Protein AF-F7BW04-F1 (afdb_monomer_lite)

pLDDT: mean 82.64, std 22.7, range [31.11, 98.5]

InterPro domains:
  IPR001461 Aspartic peptidase A1 [PTHR47966] (1-74)
  IPR021109 Aspartic peptidase domain superfamily [G3DSA:2.40.70.10] (1-75)
  IPR021109 Aspartic peptidase domain superfamily [SSF50630] (1-75)
  IPR033121 Peptidase family A1 domain [PF00026] (1-74)
  IPR033121 Peptidase family A1 domain [PS51767] (1-73)

Sequence (102 aa):
MPHVTFTIGHREYTLSAEKYIIKEATKEETVCISGFQAVDIITPSGQLWILGDVFMAEFYCVFDRGNDRVGFARAVHRRENHSSDGAGSHLGVEKGSRKTHL

Foldseek 3Di:
DDWDWDQDPNDIDIDDPVLQWDWDDDPVGIDTDGNDDDDDDDDPVDDDDDCDDSNCVQWPWDCDPVVRDIDTDGDDDDDDPPDPDDDDDDDDDDDDDDDDDD

Organism: Ornithorhynchus anatinus (NCBI:txid9258)

Structure (mmCIF, N/CA/C/O backbone):
data_AF-F7BW04-F1
#
_entry.id   AF-F7BW04-F1
#
loop_
_atom_site.group_PDB
_atom_site.id
_atom_site.type_symbol
_atom_site.label_atom_id
_atom_site.label_alt_id
_atom_site.label_comp_id
_atom_site.label_asym_id
_atom_site.label_entity_id
_atom_site.label_seq_id
_atom_site.pdbx_PDB_ins_code
_atom_site.Cartn_x
_atom_site.Cartn_y
_atom_site.Cartn_z
_atom_site.occupancy
_atom_site.B_iso_or_equiv
_atom_site.auth_seq_id
_atom_site.auth_comp_id
_atom_site.auth_asym_id
_atom_site.auth_atom_id
_atom_site.pdbx_PDB_model_num
ATOM 1 N N . MET A 1 1 ? -9.894 12.941 8.111 1.00 91.69 1 MET A N 1
ATOM 2 C CA . MET A 1 1 ? -8.594 12.640 7.471 1.00 91.69 1 MET A CA 1
ATOM 3 C C . MET A 1 1 ? -8.803 12.549 5.958 1.00 91.69 1 MET A C 1
ATOM 5 O O . MET A 1 1 ? -9.897 12.143 5.572 1.00 91.69 1 MET A O 1
ATOM 9 N N . PRO A 1 2 ? -7.850 12.982 5.112 1.00 97.50 2 PRO A N 1
ATOM 10 C CA . PRO A 1 2 ? -8.038 13.060 3.659 1.00 97.50 2 PRO A CA 1
ATOM 11 C C . PRO A 1 2 ? -7.993 11.687 2.973 1.00 97.50 2 PRO A C 1
ATOM 13 O O . PRO A 1 2 ? -7.554 10.699 3.558 1.00 97.50 2 PRO A O 1
ATOM 16 N N . HIS A 1 3 ? -8.405 11.631 1.710 1.00 98.12 3 HIS A N 1
ATOM 17 C CA . HIS A 1 3 ? -8.058 10.506 0.845 1.00 98.12 3 HIS A CA 1
ATOM 18 C C . HIS A 1 3 ? -6.562 10.537 0.514 1.00 98.12 3 HIS A C 1
ATOM 20 O O . HIS A 1 3 ? -6.008 11.609 0.273 1.00 98.12 3 HIS A O 1
ATOM 26 N N . VAL A 1 4 ? -5.925 9.366 0.486 1.00 98.00 4 VAL A N 1
ATOM 27 C CA . VAL A 1 4 ? -4.531 9.210 0.047 1.00 98.00 4 VAL A CA 1
ATOM 28 C C . VAL A 1 4 ? -4.531 8.414 -1.248 1.00 98.00 4 VAL A C 1
ATOM 30 O O . VAL A 1 4 ? -5.062 7.307 -1.283 1.00 98.00 4 VAL A O 1
ATOM 33 N N . THR A 1 5 ? -3.952 8.974 -2.308 1.00 98.25 5 THR A N 1
ATOM 34 C CA . THR A 1 5 ? -3.909 8.344 -3.633 1.00 98.25 5 THR A CA 1
ATOM 35 C C . THR A 1 5 ? -2.478 7.997 -4.008 1.00 98.25 5 THR A C 1
ATOM 37 O O . THR A 1 5 ? -1.606 8.863 -4.009 1.00 98.25 5 THR A O 1
ATOM 40 N N . PHE A 1 6 ? -2.257 6.736 -4.375 1.00 97.69 6 PHE A N 1
ATOM 41 C CA . PHE A 1 6 ? -1.026 6.278 -5.007 1.00 97.69 6 PHE A CA 1
ATOM 42 C C . PHE A 1 6 ? -1.221 6.199 -6.517 1.0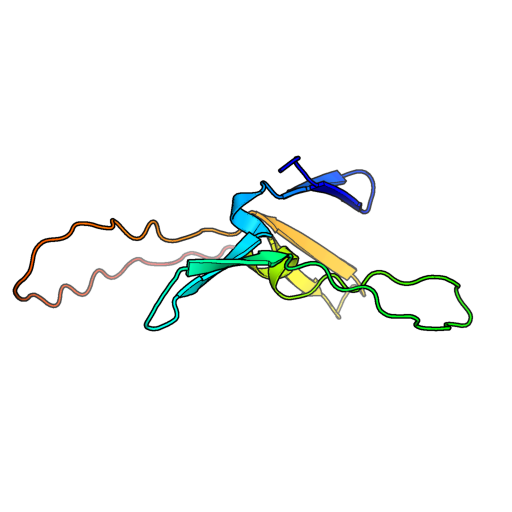0 97.69 6 PHE A C 1
ATOM 44 O O . PHE A 1 6 ? -2.161 5.555 -6.985 1.00 97.69 6 PHE A O 1
ATOM 51 N N . THR A 1 7 ? -0.312 6.800 -7.281 1.00 97.69 7 THR A N 1
ATOM 52 C CA . THR A 1 7 ? -0.307 6.690 -8.744 1.00 97.69 7 THR A CA 1
ATOM 53 C C . THR A 1 7 ? 0.759 5.692 -9.173 1.00 97.69 7 THR A C 1
ATOM 55 O O . THR A 1 7 ? 1.951 5.954 -9.038 1.00 97.69 7 THR A O 1
ATOM 58 N N . ILE A 1 8 ? 0.336 4.538 -9.694 1.00 97.00 8 ILE A N 1
ATOM 59 C CA . ILE A 1 8 ? 1.223 3.440 -10.103 1.00 97.00 8 ILE A CA 1
ATOM 60 C C . ILE A 1 8 ? 0.879 3.049 -11.537 1.00 97.00 8 ILE A C 1
ATOM 62 O O . ILE A 1 8 ? -0.259 2.689 -11.836 1.00 97.00 8 ILE A O 1
ATOM 66 N N . GLY A 1 9 ? 1.854 3.138 -12.447 1.00 94.38 9 GLY A N 1
ATOM 67 C CA . GLY A 1 9 ? 1.647 2.796 -13.859 1.00 94.38 9 GLY A CA 1
ATOM 68 C C . GLY A 1 9 ? 0.510 3.590 -14.516 1.00 94.38 9 GLY A C 1
ATOM 69 O O . GLY A 1 9 ? -0.255 3.022 -15.291 1.00 94.38 9 GLY A O 1
ATOM 70 N N . HIS A 1 10 ? 0.384 4.882 -14.186 1.00 96.00 10 HIS A N 1
ATOM 71 C CA . HIS A 1 10 ? -0.680 5.790 -14.650 1.00 96.00 10 HIS A CA 1
ATOM 72 C C . HIS A 1 10 ? -2.099 5.447 -14.165 1.00 96.00 10 HIS A C 1
ATOM 74 O O . HIS A 1 10 ? -3.077 5.959 -14.707 1.00 96.00 10 HIS A O 1
ATOM 80 N N . ARG A 1 11 ? -2.234 4.588 -13.150 1.00 97.25 11 ARG A N 1
ATOM 81 C CA . ARG A 1 11 ? -3.510 4.287 -12.493 1.00 97.25 11 ARG A CA 1
ATOM 82 C C . ARG A 1 11 ? -3.494 4.789 -11.060 1.00 97.25 11 ARG A C 1
ATOM 84 O O . ARG A 1 11 ? -2.468 4.709 -10.389 1.00 97.25 11 ARG A O 1
ATOM 91 N N . GLU A 1 12 ? -4.641 5.276 -10.611 1.00 98.31 12 GLU A N 1
ATOM 92 C CA . GLU A 1 12 ? -4.838 5.784 -9.258 1.00 98.31 12 GLU A CA 1
ATOM 93 C C . GLU A 1 12 ? -5.407 4.698 -8.340 1.00 98.31 12 GLU A C 1
ATOM 95 O O . GLU A 1 12 ? -6.365 4.005 -8.687 1.00 98.31 12 GLU A O 1
ATOM 100 N N . TYR A 1 13 ? -4.818 4.580 -7.153 1.00 98.38 13 TYR A N 1
ATOM 101 C CA . TYR A 1 13 ? -5.223 3.673 -6.086 1.00 98.38 13 TYR A CA 1
ATOM 102 C C . TYR A 1 13 ? -5.465 4.498 -4.825 1.00 98.38 13 TYR A C 1
ATOM 104 O O . TYR A 1 13 ? -4.526 4.893 -4.131 1.00 98.38 13 TYR A O 1
ATOM 112 N N . THR A 1 14 ? -6.732 4.809 -4.564 1.00 98.44 14 THR A N 1
ATOM 113 C CA . THR A 1 14 ? -7.130 5.712 -3.482 1.00 98.44 14 THR A CA 1
ATOM 114 C C . THR A 1 14 ? -7.589 4.945 -2.250 1.00 98.44 14 THR A C 1
ATOM 116 O O . THR A 1 14 ? -8.515 4.141 -2.316 1.00 98.44 14 THR A O 1
ATOM 119 N N . LEU A 1 15 ? -6.989 5.262 -1.105 1.00 98.25 15 LEU A N 1
ATOM 120 C CA . LEU A 1 15 ? -7.421 4.826 0.216 1.00 98.25 15 LEU A CA 1
ATOM 121 C C . LEU A 1 15 ? -8.287 5.913 0.863 1.00 98.25 15 LEU A C 1
ATOM 123 O O . LEU A 1 15 ? -7.919 7.093 0.883 1.00 98.25 15 LEU A O 1
ATOM 127 N N . SER A 1 16 ? -9.440 5.528 1.414 1.00 97.62 16 SER A N 1
ATOM 128 C CA . SER A 1 16 ? -10.174 6.386 2.351 1.00 97.62 16 SER A CA 1
ATOM 129 C C . SER A 1 16 ? -9.507 6.364 3.727 1.00 97.62 16 SER A C 1
ATOM 131 O O . SER A 1 16 ? -8.732 5.461 4.042 1.00 97.62 16 SER A O 1
ATOM 133 N N . ALA A 1 17 ? -9.841 7.342 4.571 1.00 97.31 17 ALA A N 1
ATOM 134 C CA . ALA A 1 17 ? -9.369 7.405 5.955 1.00 97.31 17 ALA A CA 1
ATOM 135 C C . ALA A 1 17 ? -9.584 6.095 6.728 1.00 97.31 17 ALA A C 1
ATOM 137 O O . ALA A 1 17 ? -8.703 5.640 7.444 1.00 97.31 17 ALA A O 1
ATOM 138 N N . GLU A 1 18 ? -10.738 5.461 6.541 1.00 96.06 18 GLU A N 1
ATOM 139 C CA . GLU A 1 18 ? -11.115 4.209 7.208 1.00 96.06 18 GLU A CA 1
ATOM 140 C C . GLU A 1 18 ? -10.194 3.037 6.857 1.00 96.06 18 GLU A C 1
ATOM 142 O O . GLU A 1 18 ? -10.157 2.053 7.588 1.00 96.06 18 GLU A O 1
ATOM 147 N N . LYS A 1 19 ? -9.467 3.128 5.737 1.00 97.12 19 LYS A N 1
ATOM 148 C CA . LYS A 1 19 ? -8.577 2.069 5.258 1.00 97.12 19 LYS A CA 1
ATOM 149 C C . LYS A 1 19 ? -7.156 2.183 5.784 1.00 97.12 19 LYS A C 1
ATOM 151 O O . LYS A 1 19 ? -6.478 1.167 5.856 1.00 97.12 19 LYS A O 1
ATOM 156 N N . TYR A 1 20 ? -6.710 3.379 6.167 1.00 96.88 20 TYR A N 1
ATOM 157 C CA . TYR A 1 20 ? -5.359 3.588 6.697 1.00 96.88 20 TYR A CA 1
ATOM 158 C C . TYR A 1 20 ? -5.325 4.049 8.156 1.00 96.88 20 TYR A C 1
ATOM 160 O O . TYR A 1 20 ? -4.240 4.193 8.708 1.00 96.88 20 TYR A O 1
ATOM 168 N N . ILE A 1 21 ? -6.469 4.303 8.793 1.00 96.94 21 ILE A N 1
ATOM 169 C CA . ILE A 1 21 ? -6.541 4.562 10.233 1.00 96.94 21 ILE A CA 1
ATOM 170 C C . ILE A 1 21 ? -6.876 3.257 10.949 1.00 96.94 21 ILE A C 1
ATOM 172 O O . ILE A 1 21 ? -7.965 2.709 10.791 1.00 96.94 21 ILE A O 1
ATOM 176 N N . ILE A 1 22 ? -5.940 2.790 11.767 1.00 94.56 22 ILE A N 1
ATOM 177 C CA . ILE A 1 22 ? -6.082 1.608 12.611 1.00 94.56 22 ILE A CA 1
ATOM 178 C C . ILE A 1 22 ? -6.695 2.060 13.936 1.00 94.56 22 ILE A C 1
ATOM 180 O O . ILE A 1 22 ? -6.235 3.026 14.543 1.00 94.56 22 ILE A O 1
ATOM 184 N N . LYS A 1 23 ? -7.757 1.385 14.376 1.00 94.00 23 LYS A N 1
ATOM 185 C CA . LYS A 1 23 ? -8.397 1.646 15.670 1.00 94.00 23 LYS A CA 1
ATOM 186 C C . LYS A 1 23 ? -8.015 0.538 16.634 1.00 94.00 23 LYS A C 1
ATOM 188 O O . LYS A 1 23 ? -8.396 -0.609 16.417 1.00 94.00 23 LYS A O 1
ATOM 193 N N . GLU A 1 24 ? -7.304 0.888 17.694 1.00 93.25 24 GLU A N 1
ATOM 194 C CA . GLU A 1 24 ? -6.958 -0.038 18.766 1.00 93.25 24 GLU A CA 1
ATOM 195 C C . GLU A 1 24 ? -7.781 0.295 20.007 1.00 93.25 24 GLU A C 1
ATOM 197 O O . GLU A 1 24 ? -7.753 1.419 20.507 1.00 93.25 24 GLU A O 1
ATOM 202 N N . ALA A 1 25 ? -8.550 -0.681 20.487 1.00 93.62 25 ALA A N 1
ATOM 203 C CA . ALA A 1 25 ? -9.309 -0.554 21.723 1.00 93.62 25 ALA A CA 1
ATOM 204 C C . ALA A 1 25 ? -8.469 -1.075 22.894 1.00 93.62 25 ALA A C 1
ATOM 206 O O . ALA A 1 25 ? -8.084 -2.245 22.923 1.00 93.62 25 ALA A O 1
ATOM 207 N N . THR A 1 26 ? -8.207 -0.213 23.870 1.00 89.06 26 THR A N 1
ATOM 208 C CA . THR A 1 26 ? -7.683 -0.593 25.182 1.00 89.06 26 THR A CA 1
ATOM 209 C C . THR A 1 26 ? -8.849 -0.787 26.158 1.00 89.06 26 THR A C 1
ATOM 211 O O . THR A 1 26 ? -10.018 -0.636 25.800 1.00 89.06 26 THR A O 1
ATOM 214 N N . LYS A 1 27 ? -8.559 -1.153 27.414 1.00 91.25 27 LYS A N 1
ATOM 215 C CA . LYS A 1 27 ? -9.600 -1.250 28.454 1.00 91.25 27 LYS A CA 1
ATOM 216 C C . LYS A 1 27 ? -10.206 0.109 28.814 1.00 91.25 27 LYS A C 1
ATOM 218 O O . LYS A 1 27 ? -11.321 0.142 29.326 1.00 91.25 27 LYS A O 1
ATOM 223 N N . GLU A 1 28 ? -9.474 1.194 28.580 1.00 92.50 28 GLU A N 1
ATOM 224 C CA . GLU A 1 28 ? -9.848 2.543 29.005 1.00 92.50 28 GLU A CA 1
ATOM 225 C C . GLU A 1 28 ? -10.358 3.408 27.845 1.00 92.50 28 GLU A C 1
ATOM 227 O O . GLU A 1 28 ? -11.264 4.215 28.046 1.00 92.50 28 GLU A O 1
ATOM 232 N N . GLU A 1 29 ? -9.823 3.235 26.632 1.00 95.50 29 GLU A N 1
ATOM 233 C CA . GLU A 1 29 ? -10.155 4.090 25.490 1.00 95.50 29 GLU A CA 1
ATOM 234 C C . GLU A 1 29 ? -9.944 3.411 24.128 1.00 95.50 29 GLU A C 1
ATOM 236 O O . GLU A 1 29 ? -9.412 2.310 24.016 1.00 95.50 29 GLU A O 1
ATOM 241 N N . THR A 1 30 ? -10.372 4.081 23.057 1.00 95.44 30 THR A N 1
ATOM 242 C CA . THR A 1 30 ? -10.026 3.705 21.680 1.00 95.44 30 THR A CA 1
ATOM 243 C C . THR A 1 30 ? -9.037 4.713 21.116 1.00 95.44 30 THR A C 1
ATOM 245 O O . THR A 1 30 ? -9.369 5.889 20.969 1.00 95.44 30 THR A O 1
ATOM 248 N N . VAL A 1 31 ? -7.851 4.241 20.744 1.00 95.44 31 VAL A N 1
ATOM 249 C CA . VAL A 1 31 ? -6.801 5.047 20.119 1.00 95.44 31 VAL A CA 1
ATOM 250 C C . VAL A 1 31 ? -6.852 4.860 18.603 1.00 95.44 31 VAL A C 1
ATOM 252 O O . VAL A 1 31 ? -7.076 3.761 18.096 1.00 95.44 31 VAL A O 1
ATOM 255 N N . CYS A 1 32 ? -6.661 5.953 17.863 1.00 95.31 32 CYS A N 1
ATOM 256 C CA . CYS A 1 32 ? -6.547 5.933 16.406 1.00 95.31 32 CYS A CA 1
ATOM 257 C C . CYS A 1 32 ? -5.082 6.108 16.002 1.00 95.31 32 CYS A C 1
ATOM 259 O O . CYS A 1 32 ? -4.472 7.132 16.307 1.00 95.31 32 CYS A O 1
ATOM 261 N N . ILE A 1 33 ? -4.540 5.131 15.282 1.00 95.38 33 ILE A N 1
ATOM 262 C CA . ILE A 1 33 ? -3.148 5.083 14.837 1.00 95.38 33 ILE A CA 1
ATOM 263 C C . ILE A 1 33 ? -3.114 5.194 13.311 1.00 95.38 33 ILE A C 1
ATOM 265 O O . ILE A 1 33 ? -3.917 4.586 12.602 1.00 95.38 33 ILE A O 1
ATOM 269 N N . SER A 1 34 ? -2.186 5.993 12.787 1.00 95.88 34 SER A N 1
ATOM 270 C CA . SER A 1 34 ? -1.920 6.035 11.349 1.00 95.88 34 SER A CA 1
ATOM 271 C C . SER A 1 34 ? -1.233 4.744 10.907 1.00 95.88 34 SER A C 1
ATOM 273 O O . SER A 1 34 ? -0.208 4.371 11.462 1.00 95.88 34 SER A O 1
ATOM 275 N N . GLY A 1 35 ? -1.744 4.106 9.858 1.00 96.12 35 GLY A N 1
ATOM 276 C CA . GLY A 1 35 ? -1.102 2.970 9.196 1.00 96.12 35 GLY A CA 1
ATOM 277 C C . GLY A 1 35 ? 0.097 3.356 8.318 1.00 96.12 35 GLY A C 1
ATOM 278 O O . GLY A 1 35 ? 0.686 2.494 7.672 1.00 96.12 35 GLY A O 1
ATOM 279 N N . PHE A 1 36 ? 0.459 4.642 8.269 1.00 96.00 36 PHE A N 1
ATOM 280 C CA . PHE A 1 36 ? 1.680 5.130 7.628 1.00 96.00 36 PHE A CA 1
ATOM 281 C C . PHE A 1 36 ? 2.816 5.255 8.637 1.00 96.00 36 PHE A C 1
ATOM 283 O O . PHE A 1 36 ? 2.659 5.909 9.668 1.00 96.00 36 PHE A O 1
ATOM 290 N N . GLN A 1 37 ? 3.980 4.725 8.270 1.00 94.75 37 GLN A N 1
ATOM 291 C CA . GLN A 1 37 ? 5.211 4.837 9.041 1.00 94.75 37 GLN A CA 1
ATOM 292 C C . GLN A 1 37 ? 6.325 5.410 8.163 1.00 94.75 37 GLN A C 1
ATOM 294 O O . GLN A 1 37 ? 6.536 4.955 7.039 1.00 94.75 37 GLN A O 1
ATOM 299 N N . ALA A 1 38 ? 7.048 6.400 8.688 1.00 92.69 38 ALA A N 1
ATOM 300 C CA . ALA A 1 38 ? 8.274 6.890 8.073 1.00 92.69 38 ALA A CA 1
ATOM 301 C C . ALA A 1 38 ? 9.422 5.922 8.383 1.00 92.69 38 ALA A C 1
ATOM 303 O O . ALA A 1 38 ? 9.615 5.527 9.534 1.00 92.69 38 ALA A O 1
ATOM 304 N N . VAL A 1 39 ? 10.175 5.539 7.354 1.00 89.19 39 VAL A N 1
ATOM 305 C CA . VAL A 1 39 ? 11.389 4.735 7.495 1.00 89.19 39 VAL A CA 1
ATOM 306 C C . VAL A 1 39 ? 12.449 5.307 6.566 1.00 89.19 39 VAL A C 1
ATOM 308 O O . VAL A 1 39 ? 12.227 5.427 5.362 1.00 89.19 39 VAL A O 1
ATOM 311 N N . ASP A 1 40 ? 13.613 5.618 7.127 1.00 86.12 40 ASP A N 1
ATOM 312 C CA . ASP A 1 40 ? 14.758 6.110 6.370 1.00 86.12 40 ASP A CA 1
ATOM 313 C C . ASP A 1 40 ? 15.547 4.930 5.794 1.00 86.12 40 ASP A C 1
ATOM 315 O O . ASP A 1 40 ? 16.415 4.345 6.445 1.00 86.12 40 ASP A O 1
ATOM 319 N N . ILE A 1 41 ? 15.220 4.553 4.557 1.00 85.31 41 ILE A N 1
ATOM 320 C CA . ILE A 1 41 ? 15.915 3.496 3.815 1.00 85.31 41 ILE A CA 1
ATOM 321 C C . ILE A 1 41 ? 16.744 4.144 2.710 1.00 85.31 41 ILE A C 1
ATOM 323 O O . ILE A 1 41 ? 16.204 4.707 1.757 1.00 85.31 41 ILE A O 1
ATOM 327 N N . ILE A 1 42 ? 18.068 4.034 2.815 1.00 83.81 42 ILE A N 1
ATOM 328 C CA . IL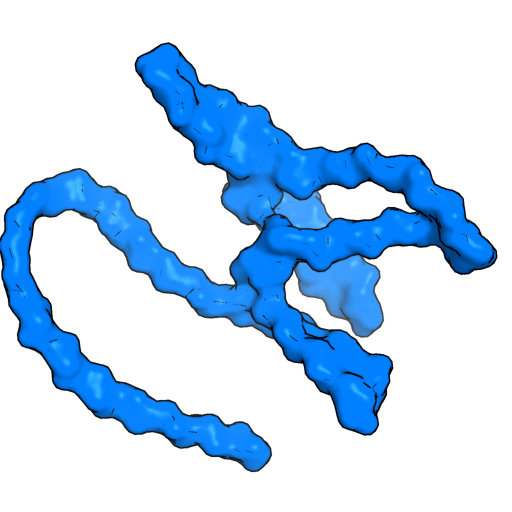E A 1 42 ? 18.987 4.481 1.766 1.00 83.81 42 ILE A CA 1
ATOM 329 C C . ILE A 1 42 ? 19.135 3.344 0.758 1.00 83.81 42 ILE A C 1
ATOM 331 O O . ILE A 1 42 ? 19.711 2.302 1.070 1.00 83.81 42 ILE A O 1
ATOM 335 N N . THR A 1 43 ? 18.632 3.544 -0.459 1.00 86.00 43 THR A N 1
ATOM 336 C CA . THR A 1 43 ? 18.857 2.614 -1.573 1.00 86.00 43 THR A CA 1
ATOM 337 C C . THR A 1 43 ? 19.690 3.285 -2.665 1.00 86.00 43 THR A C 1
ATOM 339 O O . THR A 1 43 ? 19.598 4.506 -2.829 1.00 86.00 43 THR A O 1
ATOM 342 N N . PRO A 1 44 ? 20.465 2.526 -3.465 1.00 88.62 44 PRO A N 1
ATOM 343 C CA . PRO A 1 44 ? 21.161 3.081 -4.630 1.00 88.62 44 PRO A CA 1
ATOM 344 C C . PRO A 1 44 ? 20.224 3.784 -5.625 1.00 88.62 44 PRO A C 1
ATOM 346 O O . PRO A 1 44 ? 20.657 4.653 -6.374 1.00 88.62 44 PRO A O 1
ATOM 349 N N . SER A 1 45 ? 18.941 3.415 -5.630 1.00 86.06 45 SER A N 1
ATOM 350 C CA . SER A 1 45 ? 17.908 3.943 -6.526 1.00 86.06 45 SER A CA 1
ATOM 351 C C . SER A 1 45 ? 17.146 5.147 -5.953 1.00 86.06 45 SER A C 1
ATOM 353 O O . SER A 1 45 ? 16.254 5.663 -6.623 1.00 86.06 45 SER A O 1
ATOM 355 N N . GLY A 1 46 ? 17.486 5.611 -4.744 1.00 84.44 46 GLY A N 1
ATOM 356 C CA . GLY A 1 46 ? 16.839 6.744 -4.077 1.00 84.44 46 GLY A CA 1
ATOM 357 C C . GLY A 1 46 ? 15.818 6.342 -3.008 1.00 84.44 46 GLY A C 1
ATOM 358 O O . GLY A 1 46 ? 15.943 5.294 -2.369 1.00 84.44 46 GLY A O 1
ATOM 359 N N . GLN A 1 47 ? 14.833 7.215 -2.776 1.00 83.94 47 GLN A N 1
ATOM 360 C CA . GLN A 1 47 ? 13.776 7.005 -1.782 1.00 83.94 47 GLN A CA 1
ATOM 361 C C . GLN A 1 47 ? 12.803 5.910 -2.223 1.00 83.94 47 GLN A C 1
ATOM 363 O O . GLN A 1 47 ? 12.411 5.837 -3.388 1.00 83.94 47 GLN A O 1
ATOM 368 N N . LEU A 1 48 ? 12.391 5.081 -1.266 1.00 89.62 48 LEU A N 1
ATOM 369 C CA . LEU A 1 48 ? 11.521 3.932 -1.484 1.00 89.62 48 LEU A CA 1
ATOM 370 C C . LEU A 1 48 ? 10.214 4.090 -0.701 1.00 89.62 48 LEU A C 1
ATOM 372 O O . LEU A 1 48 ? 10.224 4.507 0.453 1.00 89.62 48 LEU A O 1
ATOM 376 N N . TRP A 1 49 ? 9.105 3.676 -1.314 1.00 91.12 49 TRP A N 1
ATOM 377 C CA . TRP A 1 49 ? 7.844 3.425 -0.618 1.00 91.12 49 TRP A CA 1
ATOM 378 C C . TRP A 1 49 ? 7.648 1.927 -0.414 1.00 91.12 49 TR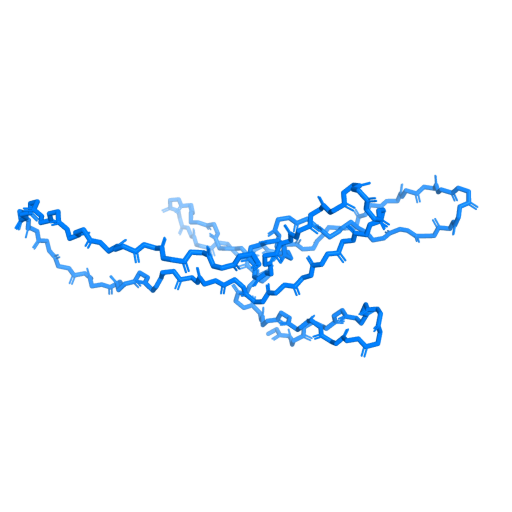P A C 1
ATOM 380 O O . TRP A 1 49 ? 7.813 1.143 -1.349 1.00 91.12 49 TRP A O 1
ATOM 390 N N . ILE A 1 50 ? 7.242 1.537 0.793 1.00 93.81 50 ILE A N 1
ATOM 391 C CA . ILE A 1 50 ? 6.818 0.168 1.093 1.00 93.81 50 ILE A CA 1
ATOM 392 C C . ILE A 1 50 ? 5.290 0.148 1.119 1.00 93.81 50 ILE A C 1
ATOM 394 O O . ILE A 1 50 ? 4.664 0.707 2.018 1.00 93.81 50 ILE A O 1
ATOM 398 N N . LEU A 1 51 ? 4.686 -0.498 0.121 1.00 96.62 51 LEU A N 1
ATOM 399 C CA . LEU A 1 51 ? 3.238 -0.700 0.049 1.00 96.62 51 LEU A CA 1
ATOM 400 C C . LEU A 1 51 ? 2.868 -1.981 0.806 1.00 96.62 51 LEU A C 1
ATOM 402 O O . LEU A 1 51 ? 2.791 -3.056 0.217 1.00 96.62 51 LEU A O 1
ATOM 406 N N . GLY A 1 52 ? 2.722 -1.856 2.126 1.00 96.12 52 GLY A N 1
ATOM 407 C CA . GLY A 1 52 ? 2.447 -2.975 3.034 1.00 96.12 52 GLY A CA 1
ATOM 408 C C . GLY A 1 52 ? 0.960 -3.278 3.236 1.00 96.12 52 GLY A C 1
ATOM 409 O O . GLY A 1 52 ? 0.118 -2.977 2.387 1.00 96.12 52 GLY A O 1
ATOM 410 N N . ASP A 1 53 ? 0.642 -3.842 4.403 1.00 94.75 53 ASP A N 1
ATOM 411 C CA . ASP A 1 53 ? -0.671 -4.407 4.747 1.00 94.75 53 ASP A CA 1
ATOM 412 C C . ASP A 1 53 ? -1.847 -3.456 4.512 1.00 94.75 53 ASP A C 1
ATOM 414 O O . ASP A 1 53 ? -2.880 -3.877 4.007 1.00 94.75 53 ASP A O 1
ATOM 418 N N . VAL A 1 54 ? -1.690 -2.160 4.797 1.00 96.44 54 VAL A N 1
ATOM 419 C CA . VAL A 1 54 ? -2.730 -1.144 4.549 1.00 96.44 54 VAL A CA 1
ATOM 420 C C . VAL A 1 54 ? -3.136 -1.091 3.072 1.00 96.44 54 VAL A C 1
ATOM 422 O O . VAL A 1 54 ? -4.322 -1.033 2.748 1.00 96.44 54 VAL A O 1
ATOM 425 N N . PHE A 1 55 ? -2.161 -1.134 2.161 1.00 97.94 55 PHE A N 1
ATOM 426 C CA . PHE A 1 55 ? -2.425 -1.135 0.724 1.00 97.94 55 PHE A CA 1
ATOM 427 C C . PHE A 1 55 ? -2.951 -2.502 0.270 1.00 97.94 55 PHE A C 1
ATOM 429 O O . PHE A 1 55 ? -3.946 -2.573 -0.449 1.00 97.94 55 PHE A O 1
ATOM 436 N N . MET A 1 56 ? -2.312 -3.584 0.726 1.00 97.25 56 MET A N 1
ATOM 437 C CA . MET A 1 56 ? -2.653 -4.960 0.345 1.00 97.25 56 MET A CA 1
ATOM 438 C C . MET A 1 56 ? -4.007 -5.431 0.896 1.00 97.25 56 MET A C 1
ATOM 440 O O . MET A 1 56 ? -4.604 -6.363 0.358 1.00 97.25 56 MET A O 1
ATOM 444 N N . ALA A 1 57 ? -4.513 -4.797 1.955 1.00 95.81 57 ALA A N 1
ATOM 445 C CA . ALA A 1 57 ? -5.848 -5.050 2.470 1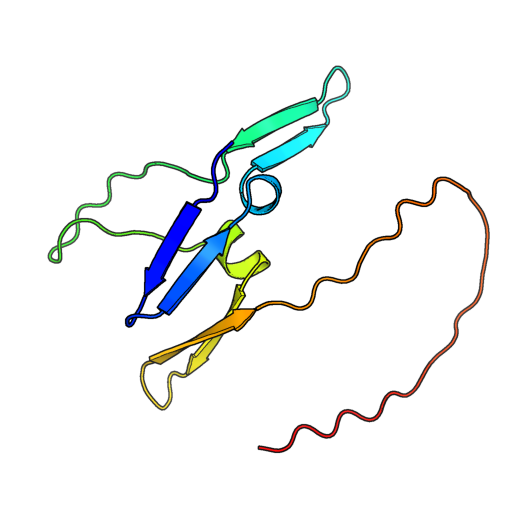.00 95.81 57 ALA A CA 1
ATOM 446 C C . ALA A 1 57 ? -6.924 -4.534 1.504 1.00 95.81 57 ALA A C 1
ATOM 448 O O . ALA A 1 57 ? -7.875 -5.258 1.229 1.00 95.81 57 ALA A O 1
ATOM 449 N N . GLU A 1 58 ? -6.781 -3.313 0.976 1.00 97.69 58 GLU A N 1
ATOM 450 C CA . GLU A 1 58 ? -7.764 -2.710 0.058 1.00 97.69 58 GLU A CA 1
ATOM 451 C C . GLU A 1 58 ? -7.594 -3.186 -1.392 1.00 97.69 58 GLU A C 1
ATOM 453 O O . GLU A 1 58 ? -8.568 -3.279 -2.148 1.00 97.69 58 GLU A O 1
ATOM 458 N N . PHE A 1 59 ? -6.365 -3.512 -1.792 1.00 98.25 59 PHE A N 1
ATOM 459 C CA . PHE A 1 59 ? -6.038 -3.953 -3.140 1.00 98.25 59 PHE A CA 1
ATOM 460 C C . PHE A 1 59 ? -5.443 -5.359 -3.122 1.00 98.25 59 PHE A C 1
ATOM 462 O O . PHE A 1 59 ? -4.393 -5.609 -2.541 1.00 98.25 59 PHE A O 1
ATOM 469 N N . TYR A 1 60 ? -6.097 -6.281 -3.822 1.00 97.81 60 TYR A N 1
ATOM 470 C CA . TYR A 1 60 ? -5.552 -7.598 -4.102 1.00 97.81 60 TYR A CA 1
ATOM 471 C C . TYR A 1 60 ? -4.338 -7.478 -5.029 1.00 97.81 60 TYR A C 1
ATOM 473 O O . TYR A 1 60 ? -4.433 -6.893 -6.112 1.00 97.81 60 TYR A O 1
ATOM 481 N N . CYS A 1 61 ? -3.218 -8.064 -4.609 1.00 97.88 61 CYS A N 1
ATOM 482 C CA . CYS A 1 61 ? -1.942 -8.019 -5.316 1.00 97.88 61 CYS A CA 1
ATOM 483 C C . CYS A 1 61 ? -1.627 -9.378 -5.956 1.00 97.88 61 CYS A C 1
ATOM 485 O O . CYS A 1 61 ? -1.573 -10.397 -5.268 1.00 97.88 61 CYS A O 1
ATOM 487 N N . VAL A 1 62 ? -1.360 -9.388 -7.262 1.00 98.06 62 VAL A N 1
ATOM 488 C CA . VAL A 1 62 ? -0.867 -10.559 -8.000 1.00 98.06 62 VAL A CA 1
ATOM 489 C C . VAL A 1 62 ? 0.611 -10.363 -8.299 1.00 98.06 62 VAL A C 1
ATOM 491 O O . VAL A 1 62 ? 0.972 -9.451 -9.038 1.00 98.06 62 VAL A O 1
ATOM 494 N N . PHE A 1 63 ? 1.453 -11.242 -7.762 1.00 97.88 63 PHE A N 1
ATOM 495 C CA . PHE A 1 63 ? 2.889 -11.272 -8.034 1.00 97.88 63 PHE A CA 1
ATOM 496 C C . PHE A 1 63 ? 3.167 -12.289 -9.143 1.00 97.88 63 PHE A C 1
ATOM 498 O O . PHE A 1 63 ? 3.262 -13.492 -8.901 1.00 97.88 63 PHE A O 1
ATOM 505 N N . ASP A 1 64 ? 3.254 -11.808 -10.379 1.00 98.06 64 ASP A N 1
ATOM 506 C CA . ASP A 1 64 ? 3.459 -12.628 -11.570 1.00 98.06 64 ASP A CA 1
ATOM 507 C C . ASP A 1 64 ? 4.953 -12.684 -11.900 1.00 98.06 64 ASP A C 1
ATOM 509 O O . ASP A 1 64 ? 5.481 -11.867 -12.656 1.00 98.06 64 ASP A O 1
ATOM 513 N N . ARG A 1 65 ? 5.643 -13.665 -11.306 1.00 97.88 65 ARG A N 1
ATOM 514 C CA . ARG A 1 65 ? 7.078 -13.888 -11.534 1.00 97.88 65 ARG A CA 1
ATOM 515 C C . ARG A 1 65 ? 7.387 -14.379 -12.950 1.00 97.88 65 ARG A C 1
ATOM 517 O O . ARG A 1 65 ? 8.497 -14.170 -13.421 1.00 97.88 65 ARG A O 1
ATOM 524 N N . GLY A 1 66 ? 6.427 -15.010 -13.631 1.00 98.50 66 GLY A N 1
ATOM 525 C CA . GLY A 1 66 ? 6.608 -15.466 -15.012 1.00 98.50 66 GLY A CA 1
ATOM 526 C C . GLY A 1 66 ? 6.771 -14.310 -16.000 1.00 98.50 66 GLY A C 1
ATOM 527 O O . GLY A 1 66 ? 7.434 -14.474 -17.018 1.00 98.50 66 GLY A O 1
ATOM 528 N N . ASN A 1 67 ? 6.209 -13.141 -15.673 1.00 98.38 67 ASN A N 1
ATOM 529 C CA . ASN A 1 67 ? 6.294 -11.922 -16.481 1.00 98.38 67 ASN A CA 1
ATOM 530 C C . ASN A 1 67 ? 6.958 -10.743 -15.743 1.00 98.38 67 ASN A C 1
ATOM 532 O O . ASN A 1 67 ? 6.826 -9.607 -16.193 1.00 98.38 67 ASN A O 1
ATOM 536 N N . ASP A 1 68 ? 7.608 -10.991 -14.601 1.00 98.00 68 ASP A N 1
ATOM 537 C CA . ASP A 1 68 ? 8.269 -9.986 -13.754 1.00 98.00 68 ASP A CA 1
ATOM 538 C C . ASP A 1 68 ? 7.437 -8.717 -13.505 1.00 98.00 68 ASP A C 1
ATOM 540 O O . ASP A 1 68 ? 7.904 -7.585 -13.639 1.00 98.00 68 ASP A O 1
ATOM 544 N N . ARG A 1 69 ? 6.168 -8.910 -13.127 1.00 97.75 69 ARG A N 1
ATOM 545 C CA . ARG A 1 69 ? 5.219 -7.813 -12.897 1.00 97.75 69 ARG A CA 1
ATOM 546 C C . ARG A 1 69 ? 4.357 -8.025 -11.661 1.00 97.75 69 ARG A C 1
ATOM 548 O O . ARG A 1 69 ? 4.143 -9.147 -11.201 1.00 97.75 69 ARG A O 1
ATOM 555 N N . VAL A 1 70 ? 3.799 -6.921 -11.174 1.00 97.94 70 VAL A N 1
ATOM 556 C CA . VAL A 1 70 ? 2.778 -6.917 -10.123 1.00 97.94 70 VAL A CA 1
ATOM 557 C C . VAL A 1 70 ? 1.494 -6.311 -10.678 1.00 97.94 70 VAL A C 1
ATOM 559 O O . VAL A 1 70 ? 1.523 -5.265 -11.325 1.00 97.94 70 VAL A O 1
ATOM 562 N N . GLY A 1 71 ? 0.373 -6.992 -10.452 1.00 97.81 71 GLY A N 1
ATOM 563 C CA . GLY A 1 71 ? -0.965 -6.520 -10.793 1.00 97.81 71 GLY A CA 1
ATOM 564 C C . GLY A 1 71 ? -1.773 -6.191 -9.544 1.00 97.81 71 GLY A C 1
ATOM 565 O O . GLY A 1 71 ? -1.642 -6.869 -8.528 1.00 97.81 71 GLY A O 1
ATOM 566 N N . PHE A 1 72 ? -2.636 -5.182 -9.640 1.00 98.25 72 PHE A N 1
ATOM 567 C CA . PHE A 1 72 ? -3.508 -4.758 -8.548 1.00 98.25 72 PHE A CA 1
ATOM 568 C C . PHE A 1 72 ? -4.970 -4.766 -8.994 1.00 98.25 72 PHE A C 1
ATOM 570 O O . PHE A 1 72 ? -5.294 -4.350 -10.108 1.00 98.25 72 PHE A O 1
ATOM 577 N N . ALA A 1 73 ? -5.858 -5.206 -8.110 1.00 97.50 73 ALA A N 1
ATOM 578 C CA . ALA A 1 73 ? -7.304 -5.113 -8.273 1.00 97.50 73 ALA A CA 1
ATOM 579 C C . ALA A 1 73 ? -7.945 -4.761 -6.931 1.00 97.50 73 ALA A C 1
ATOM 581 O O . ALA A 1 73 ? -7.385 -5.050 -5.882 1.00 97.50 73 ALA A O 1
ATOM 582 N N . ARG A 1 74 ? -9.131 -4.153 -6.931 1.00 97.25 74 ARG A N 1
ATOM 583 C CA . ARG A 1 74 ? -9.845 -3.865 -5.680 1.00 97.25 74 ARG A CA 1
ATOM 584 C C . ARG A 1 74 ? -10.230 -5.167 -4.972 1.00 97.25 74 ARG A C 1
ATOM 586 O O . ARG A 1 74 ? -10.809 -6.057 -5.597 1.00 97.25 74 ARG A O 1
ATOM 593 N N . ALA A 1 75 ? -9.913 -5.271 -3.684 1.00 97.38 75 ALA A N 1
ATOM 594 C CA . ALA A 1 75 ? -10.235 -6.440 -2.882 1.00 97.38 75 ALA A CA 1
ATOM 595 C C . ALA A 1 75 ? -11.743 -6.521 -2.595 1.00 97.38 75 ALA A C 1
ATOM 597 O O . ALA A 1 75 ? -12.451 -5.516 -2.477 1.00 97.38 75 ALA A O 1
ATOM 598 N N . VAL A 1 76 ? -12.248 -7.748 -2.468 1.00 95.81 76 VAL A N 1
ATOM 599 C CA . VAL A 1 76 ? -13.619 -7.994 -2.014 1.00 95.81 76 VAL A CA 1
ATOM 600 C C . VAL A 1 76 ? -13.589 -8.160 -0.503 1.00 95.81 76 VAL A C 1
ATOM 602 O O . VAL A 1 76 ? -13.117 -9.171 0.010 1.00 95.81 76 VAL A O 1
ATOM 605 N N . HIS A 1 77 ? -14.126 -7.178 0.214 1.00 90.50 77 HIS A N 1
ATOM 606 C CA . HIS A 1 77 ? -14.312 -7.278 1.655 1.00 90.50 77 HIS A CA 1
ATOM 607 C C . HIS A 1 77 ? -15.677 -7.880 1.963 1.00 90.50 77 HIS A C 1
ATOM 609 O O . HIS A 1 77 ? -16.707 -7.392 1.487 1.00 90.50 77 HIS A O 1
ATOM 615 N N . ARG A 1 78 ? -15.700 -8.919 2.802 1.00 84.50 78 ARG A N 1
ATOM 616 C CA . ARG A 1 78 ? -16.948 -9.341 3.435 1.00 84.50 78 ARG A CA 1
ATOM 617 C C . ARG A 1 78 ? -17.408 -8.192 4.324 1.00 84.50 78 ARG A C 1
ATOM 619 O O . ARG A 1 78 ? -16.667 -7.768 5.205 1.00 84.50 78 ARG A O 1
ATOM 626 N N . ARG A 1 79 ? -18.617 -7.684 4.088 1.00 72.12 79 ARG A N 1
ATOM 627 C CA . ARG A 1 79 ? -19.260 -6.801 5.060 1.00 72.12 79 ARG A CA 1
ATOM 628 C C . ARG A 1 79 ? -19.498 -7.628 6.315 1.00 72.12 79 ARG A C 1
ATOM 630 O O . ARG A 1 79 ? -20.264 -8.588 6.274 1.00 72.12 79 ARG A O 1
ATOM 637 N N . GLU A 1 80 ? -18.819 -7.293 7.400 1.00 59.34 80 GLU A N 1
ATOM 638 C CA . GLU A 1 80 ? -19.281 -7.716 8.712 1.00 59.34 80 GLU A CA 1
ATOM 639 C C . GLU A 1 80 ? -20.489 -6.846 9.038 1.00 59.34 80 GLU A C 1
ATOM 641 O O . GLU A 1 80 ? -20.384 -5.634 9.221 1.00 59.34 80 GLU A O 1
ATOM 646 N N . ASN A 1 81 ? -21.670 -7.461 9.022 1.00 43.72 81 ASN A N 1
ATOM 647 C CA . ASN A 1 81 ? -22.830 -6.852 9.640 1.00 43.72 81 ASN A CA 1
ATOM 648 C C . ASN A 1 81 ? -22.525 -6.810 11.140 1.00 43.72 81 ASN A C 1
ATOM 650 O O . ASN A 1 81 ? -22.640 -7.827 11.819 1.00 43.72 81 ASN A O 1
ATOM 654 N N . HIS A 1 82 ? -22.108 -5.654 11.655 1.00 46.09 82 HIS A N 1
ATOM 655 C CA . HIS A 1 82 ? -22.125 -5.388 13.090 1.00 46.09 82 HIS A CA 1
ATOM 656 C C . HIS A 1 82 ? -23.585 -5.277 13.547 1.00 46.09 82 HIS A C 1
ATOM 658 O O . HIS A 1 82 ? -24.097 -4.196 13.814 1.00 46.09 82 HIS A O 1
ATOM 664 N N . SER A 1 83 ? -24.278 -6.411 13.587 1.00 38.94 83 SER A N 1
ATOM 665 C CA . SER A 1 83 ? -25.480 -6.593 14.382 1.00 38.94 83 SER A CA 1
ATOM 666 C C . SER A 1 83 ? -25.024 -7.049 15.759 1.00 38.94 83 SER A C 1
ATOM 668 O O . SER A 1 83 ? -24.641 -8.202 15.957 1.00 38.94 83 SER A O 1
ATOM 670 N N . SER A 1 84 ? -25.035 -6.121 16.709 1.00 47.56 84 SER A N 1
ATOM 671 C CA . SER A 1 84 ? -25.316 -6.463 18.096 1.00 47.56 84 SER A CA 1
ATOM 672 C C . SER A 1 84 ? -26.648 -7.212 18.117 1.00 47.56 84 SER A C 1
ATOM 674 O O . SER A 1 84 ? -27.672 -6.577 17.909 1.00 47.56 84 SER A O 1
ATOM 676 N N . ASP A 1 85 ? -26.612 -8.538 18.227 1.00 39.91 85 ASP A N 1
ATOM 677 C CA . ASP A 1 85 ? -27.603 -9.361 18.928 1.00 39.91 85 ASP A CA 1
ATOM 678 C C . ASP A 1 85 ? -27.204 -10.842 18.839 1.00 39.91 85 ASP A C 1
ATOM 680 O O . ASP A 1 85 ? -26.686 -11.321 17.830 1.00 39.91 85 ASP A O 1
ATOM 684 N N . GLY A 1 86 ? -27.343 -11.545 19.963 1.00 35.56 86 GLY A N 1
ATOM 685 C CA . GLY A 1 86 ? -26.809 -12.886 20.171 1.00 35.56 86 GLY A CA 1
ATOM 686 C C . GLY A 1 86 ? -27.598 -14.042 19.541 1.00 35.56 86 GLY A C 1
ATOM 687 O O . GLY A 1 86 ? -28.686 -13.885 19.004 1.00 35.56 86 GLY A O 1
ATOM 688 N N . ALA A 1 87 ? -27.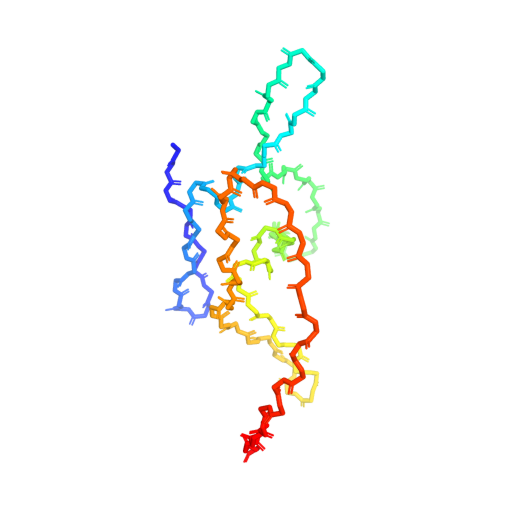020 -15.229 19.766 1.00 34.00 87 ALA A N 1
ATOM 689 C CA . ALA A 1 87 ? -27.576 -16.583 19.657 1.00 34.00 87 ALA A CA 1
ATOM 690 C C . ALA A 1 87 ? -27.681 -17.256 18.265 1.00 34.00 87 ALA A C 1
ATOM 692 O O . ALA A 1 87 ? -28.513 -16.922 17.437 1.00 34.00 87 ALA A O 1
ATOM 693 N N . GLY A 1 88 ? -26.915 -18.351 18.115 1.00 31.11 88 GLY A N 1
ATOM 694 C CA . GLY A 1 88 ? -27.461 -19.660 17.718 1.00 31.11 88 GLY A CA 1
ATOM 695 C C . GLY A 1 88 ? -27.586 -20.023 16.228 1.00 31.11 88 GLY A C 1
ATOM 696 O O . GLY A 1 88 ? -28.496 -19.581 15.548 1.00 31.11 88 GLY A O 1
ATOM 697 N N . SER A 1 89 ? -26.754 -20.996 15.817 1.00 37.97 89 SER A N 1
ATOM 698 C CA . SER A 1 89 ? -26.998 -22.078 14.832 1.00 37.97 89 SER A CA 1
ATOM 699 C C . SER A 1 89 ? -27.470 -21.745 13.404 1.00 37.97 89 SER A C 1
ATOM 701 O O . SER A 1 89 ? -28.591 -21.305 13.204 1.00 37.97 89 SER A O 1
ATOM 703 N N . HIS A 1 90 ? -26.700 -22.159 12.389 1.00 32.34 90 HIS A N 1
ATOM 704 C CA . HIS A 1 90 ? -26.921 -23.407 11.628 1.00 32.34 90 HIS A CA 1
ATOM 705 C C . HIS A 1 90 ? -25.853 -23.508 10.519 1.00 32.34 90 HIS A C 1
ATOM 707 O O . HIS A 1 90 ? -25.664 -22.574 9.743 1.00 32.34 90 HIS A O 1
ATOM 713 N N . LEU A 1 91 ? -25.141 -24.638 10.430 1.00 42.19 91 LEU A N 1
ATOM 714 C CA . LEU A 1 91 ? -24.293 -24.941 9.273 1.00 42.19 91 LEU A CA 1
ATOM 715 C C . LEU A 1 91 ? -25.182 -25.045 8.024 1.00 42.19 91 LEU A C 1
ATOM 717 O O . LEU A 1 91 ? -26.102 -25.863 7.984 1.00 42.19 91 LEU A O 1
ATOM 721 N N . GLY A 1 92 ? -24.872 -24.248 7.004 1.00 32.66 92 GLY A N 1
ATOM 722 C CA . GLY A 1 92 ? -25.377 -24.392 5.644 1.00 32.66 92 GLY A CA 1
ATOM 723 C C . GLY A 1 92 ? -24.192 -24.408 4.688 1.00 32.66 92 GLY A C 1
ATOM 724 O O . GLY A 1 92 ? -23.555 -23.385 4.458 1.00 32.66 92 GLY A O 1
ATOM 725 N N . VAL A 1 93 ? -23.849 -25.588 4.174 1.00 38.16 93 VAL A N 1
ATOM 726 C CA . VAL A 1 93 ? -22.854 -25.747 3.109 1.00 38.16 93 VAL A CA 1
ATOM 727 C C . VAL A 1 93 ? -23.509 -25.310 1.803 1.00 38.16 93 VAL A C 1
ATOM 729 O O . VAL A 1 93 ? -24.280 -26.069 1.221 1.00 38.16 93 VAL A O 1
ATOM 732 N N . GLU A 1 94 ? -23.198 -24.109 1.320 1.00 38.75 94 GLU A N 1
ATOM 733 C CA . GLU A 1 94 ? -23.577 -23.692 -0.031 1.00 38.75 94 GLU A CA 1
ATOM 734 C C . GLU A 1 94 ? -22.410 -23.966 -0.994 1.00 38.75 94 GLU A C 1
ATOM 736 O O . GLU A 1 94 ? -21.359 -23.321 -0.961 1.00 38.75 94 GLU A O 1
ATOM 741 N N . LYS A 1 95 ? -22.564 -24.994 -1.838 1.00 38.31 95 LYS A N 1
ATOM 742 C CA . LYS A 1 95 ? -21.603 -25.340 -2.894 1.00 38.31 95 LYS A CA 1
ATOM 743 C C . LYS A 1 95 ? -21.697 -24.319 -4.034 1.00 38.31 95 LYS A C 1
ATOM 745 O O . LYS A 1 95 ? -22.434 -24.520 -4.993 1.00 38.31 95 LYS A O 1
ATOM 750 N N . GLY A 1 96 ? -20.911 -23.248 -3.958 1.00 36.53 96 GLY A N 1
ATOM 751 C CA . GLY A 1 96 ? -20.702 -22.309 -5.063 1.00 36.53 96 GLY A CA 1
ATOM 752 C C . GLY A 1 96 ? -19.576 -22.766 -5.996 1.00 36.53 96 GLY A C 1
ATOM 753 O O . GLY A 1 96 ? -18.398 -22.595 -5.686 1.00 36.53 96 GLY A O 1
ATOM 754 N N . SER A 1 97 ? -19.932 -23.345 -7.144 1.00 42.81 97 SER A N 1
ATOM 755 C CA . SER A 1 97 ? -19.014 -23.748 -8.220 1.00 42.81 97 SER A CA 1
ATOM 756 C C . SER A 1 97 ? -18.247 -22.542 -8.787 1.00 42.81 97 SER A C 1
ATOM 758 O O . SER A 1 97 ? -18.771 -21.798 -9.615 1.00 42.81 97 SER A O 1
ATOM 760 N N . ARG A 1 98 ? -16.984 -22.356 -8.383 1.00 55.34 98 ARG A N 1
ATOM 761 C CA . ARG A 1 98 ? -16.082 -21.360 -8.982 1.00 55.34 98 ARG A CA 1
ATOM 762 C C . ARG A 1 98 ? -15.580 -21.871 -10.334 1.00 55.34 98 ARG A C 1
ATOM 764 O O . ARG A 1 98 ? -14.679 -22.700 -10.385 1.00 55.34 98 ARG A O 1
ATOM 771 N N . LYS A 1 99 ? -16.138 -21.357 -11.432 1.00 42.22 99 LYS A N 1
ATOM 772 C CA . LYS A 1 99 ? -15.474 -21.406 -12.742 1.00 42.22 99 LYS A CA 1
ATOM 773 C C . LYS A 1 99 ? -14.475 -20.254 -12.815 1.00 42.22 99 LYS A C 1
ATOM 775 O O . LYS A 1 99 ? -14.834 -19.144 -13.191 1.00 42.22 99 LYS A O 1
ATOM 780 N N . THR A 1 100 ? -13.231 -20.516 -12.440 1.00 50.62 100 THR A N 1
ATOM 781 C CA . THR A 1 100 ? -12.093 -19.703 -12.877 1.00 50.62 100 THR A CA 1
ATOM 782 C C . THR A 1 100 ? -11.833 -20.044 -14.342 1.00 50.62 100 THR A C 1
ATOM 784 O O . THR A 1 100 ? -11.417 -21.163 -14.635 1.00 50.62 100 THR A O 1
ATOM 787 N N . HIS A 1 101 ? -12.135 -19.126 -15.260 1.00 45.97 101 HIS A N 1
ATOM 788 C CA . HIS A 1 101 ? -11.564 -19.191 -16.605 1.00 45.97 101 HIS A CA 1
ATOM 789 C C . HIS A 1 101 ? -10.200 -18.505 -16.546 1.00 45.97 101 HIS A C 1
ATOM 791 O O . HIS A 1 101 ? -10.109 -17.355 -16.113 1.00 45.97 101 HIS A O 1
ATOM 797 N N . LEU A 1 102 ? -9.174 -19.281 -16.893 1.00 51.59 102 LEU A N 1
ATOM 798 C CA . LEU A 1 102 ? -7.878 -18.794 -17.356 1.00 51.59 102 LEU A CA 1
ATOM 799 C C . LEU A 1 102 ? -8.040 -18.200 -18.758 1.00 51.59 102 LEU A C 1
ATOM 801 O O . LEU A 1 102 ? -8.898 -18.729 -19.505 1.00 51.59 102 LEU A O 1
#

Radius of gyration: 19.11 Å; chains: 1; bounding box: 49×39×46 Å

Secondary structure (DSSP, 8-state):
---EEEEETTEEEEEPHHHHEEEEE-SS-EEEEES-------BTTB------HHHH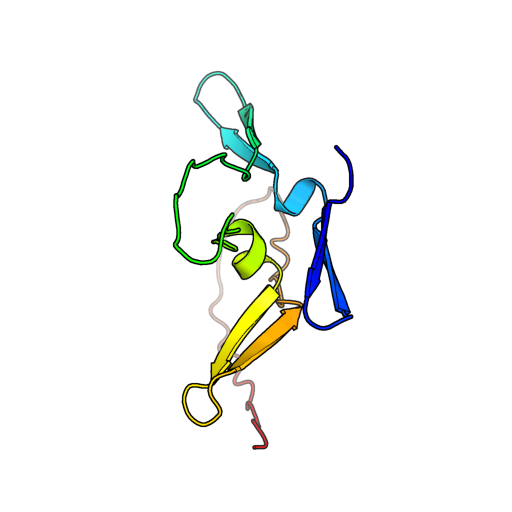HHEEEEEEGGGTEEEEEE----------------------------